Protein AF-A0A6C0U3J7-F1 (afdb_monomer)

Structure (mmCIF, N/CA/C/O backbone):
data_AF-A0A6C0U3J7-F1
#
_entry.id   AF-A0A6C0U3J7-F1
#
loop_
_atom_site.group_PDB
_atom_site.id
_atom_site.type_symbol
_atom_site.label_atom_id
_atom_site.label_alt_id
_atom_site.label_comp_id
_atom_site.label_asym_id
_atom_site.label_entity_id
_atom_site.label_seq_id
_atom_site.pdbx_PDB_ins_code
_atom_site.Cartn_x
_atom_site.Cartn_y
_atom_site.Cartn_z
_atom_site.occupancy
_atom_site.B_iso_or_eq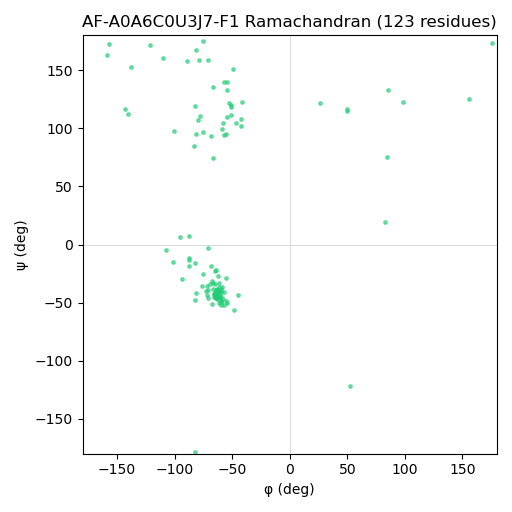uiv
_atom_site.auth_seq_id
_atom_site.auth_comp_id
_atom_site.auth_asym_id
_atom_site.auth_atom_id
_atom_site.pdbx_PDB_model_num
ATOM 1 N N . MET A 1 1 ? -4.360 4.496 -19.067 1.00 47.91 1 MET A N 1
ATOM 2 C CA . MET A 1 1 ? -4.897 3.282 -18.411 1.00 47.91 1 MET A CA 1
ATOM 3 C C . MET A 1 1 ? -4.357 3.219 -16.993 1.00 47.91 1 MET A C 1
ATOM 5 O O . MET A 1 1 ? -3.178 3.481 -16.806 1.00 47.91 1 MET A O 1
ATOM 9 N N . SER A 1 2 ? -5.210 2.980 -15.996 1.00 57.88 2 SER A N 1
ATOM 10 C CA . SER A 1 2 ? -4.833 3.061 -14.578 1.00 57.88 2 SER A CA 1
ATOM 11 C C . SER A 1 2 ? -3.992 1.851 -14.156 1.00 57.88 2 SER A C 1
ATOM 13 O O . SER A 1 2 ? -4.531 0.793 -13.843 1.00 57.88 2 SER A O 1
ATOM 15 N N . SER A 1 3 ? -2.665 2.000 -14.144 1.00 75.12 3 SER A N 1
ATOM 16 C CA . SER A 1 3 ? -1.716 0.946 -13.743 1.00 75.12 3 SER A CA 1
ATOM 17 C C . SER A 1 3 ? -1.721 0.651 -12.232 1.00 75.12 3 SER A C 1
ATOM 19 O O . SER A 1 3 ? -1.025 -0.247 -11.772 1.00 75.12 3 SER A O 1
ATOM 21 N N . TYR A 1 4 ? -2.513 1.403 -11.464 1.00 83.94 4 TYR A N 1
ATOM 22 C CA . TYR A 1 4 ? -2.644 1.321 -10.008 1.00 83.94 4 TYR A CA 1
ATOM 23 C C . TYR A 1 4 ? -3.603 0.224 -9.552 1.00 83.94 4 TYR A C 1
ATOM 25 O O . TYR A 1 4 ? -3.300 -0.555 -8.651 1.00 83.94 4 TYR A O 1
ATOM 33 N N . LEU A 1 5 ? -4.780 0.176 -10.181 1.00 86.75 5 LEU A N 1
ATOM 34 C CA . LEU A 1 5 ? -5.885 -0.683 -9.763 1.00 86.75 5 LEU A CA 1
ATOM 35 C C . LEU A 1 5 ? -5.521 -2.179 -9.769 1.00 86.75 5 LEU A C 1
ATOM 37 O O . LEU A 1 5 ? -5.887 -2.866 -8.817 1.00 86.75 5 LEU A O 1
ATOM 41 N N . PRO A 1 6 ? -4.781 -2.702 -10.772 1.00 89.75 6 PRO A N 1
ATOM 42 C CA . PRO A 1 6 ? -4.352 -4.098 -10.759 1.00 89.75 6 PRO A CA 1
ATOM 43 C C . PRO A 1 6 ? -3.455 -4.424 -9.563 1.00 89.75 6 PRO A C 1
ATOM 45 O O . PRO A 1 6 ? -3.581 -5.496 -8.986 1.00 89.75 6 PRO A O 1
ATOM 48 N N . ILE A 1 7 ? -2.593 -3.487 -9.161 1.00 89.81 7 ILE A N 1
ATOM 49 C CA . ILE A 1 7 ? -1.654 -3.682 -8.053 1.00 89.81 7 ILE A CA 1
ATOM 50 C C . ILE A 1 7 ? -2.398 -3.706 -6.722 1.00 89.81 7 ILE A C 1
ATOM 52 O O . ILE A 1 7 ? -2.175 -4.602 -5.916 1.00 89.81 7 ILE A O 1
ATOM 56 N N . VAL A 1 8 ? -3.322 -2.764 -6.511 1.00 90.69 8 VAL A N 1
ATOM 57 C CA . VAL A 1 8 ? -4.140 -2.728 -5.289 1.00 90.69 8 VAL A CA 1
ATOM 58 C C . VAL A 1 8 ? -5.035 -3.965 -5.199 1.00 90.69 8 VAL A C 1
ATOM 60 O O . VAL A 1 8 ? -5.127 -4.576 -4.141 1.00 90.69 8 VAL A O 1
ATOM 63 N N . ARG A 1 9 ? -5.650 -4.395 -6.308 1.00 91.00 9 ARG A N 1
ATOM 64 C CA . ARG A 1 9 ? -6.441 -5.637 -6.329 1.00 91.00 9 ARG A CA 1
ATOM 65 C C . ARG A 1 9 ? -5.598 -6.856 -5.994 1.00 91.00 9 ARG A C 1
ATOM 67 O O . ARG A 1 9 ? -6.034 -7.682 -5.201 1.00 91.00 9 ARG A O 1
ATOM 74 N N . GLN A 1 10 ? -4.406 -6.958 -6.572 1.00 90.69 10 GLN A N 1
ATOM 75 C CA . GLN A 1 10 ? -3.493 -8.054 -6.276 1.00 90.69 10 GLN A CA 1
ATOM 76 C C . GLN A 1 10 ? -3.071 -8.043 -4.802 1.00 90.69 10 GLN A C 1
ATOM 78 O O . GLN A 1 10 ? -3.076 -9.092 -4.170 1.00 90.69 10 GLN A O 1
ATOM 83 N N . PHE A 1 11 ? -2.783 -6.868 -4.237 1.00 91.75 11 PHE A N 1
ATOM 84 C CA . PHE A 1 11 ? -2.488 -6.708 -2.813 1.00 91.75 11 PHE A CA 1
ATOM 85 C C . PHE A 1 11 ? -3.625 -7.216 -1.925 1.00 91.75 11 PHE A C 1
ATOM 87 O O . PHE A 1 11 ? -3.400 -8.061 -1.061 1.00 91.75 11 PHE A O 1
ATOM 94 N N . LEU A 1 12 ? -4.852 -6.759 -2.181 1.00 91.56 12 LEU A N 1
ATOM 95 C CA . LEU A 1 12 ? -6.021 -7.177 -1.410 1.00 91.56 12 LEU A CA 1
ATOM 96 C C . LEU A 1 12 ? -6.304 -8.674 -1.575 1.00 91.56 12 LEU A C 1
ATOM 98 O O . LEU A 1 12 ? -6.603 -9.343 -0.595 1.00 91.56 12 LEU A O 1
ATOM 102 N N . THR A 1 13 ? -6.138 -9.215 -2.782 1.00 91.25 13 THR A N 1
ATOM 103 C CA . THR A 1 13 ? -6.318 -10.652 -3.039 1.00 91.25 13 THR A CA 1
ATOM 104 C C . THR A 1 13 ? -5.254 -11.481 -2.322 1.00 91.25 13 THR A C 1
ATOM 106 O O . THR A 1 13 ? -5.557 -12.534 -1.788 1.00 91.25 13 THR A O 1
ATOM 109 N N . GLU A 1 14 ? -4.002 -11.033 -2.253 1.00 90.94 14 GLU A N 1
ATOM 110 C CA . GLU A 1 14 ? -2.961 -11.779 -1.535 1.00 90.94 14 GLU A CA 1
ATOM 111 C C . GLU A 1 14 ? -3.141 -11.731 -0.017 1.00 90.94 14 GLU A C 1
ATOM 113 O O . GLU A 1 14 ? -2.866 -12.722 0.659 1.00 90.94 14 GLU A O 1
ATOM 118 N N . ARG A 1 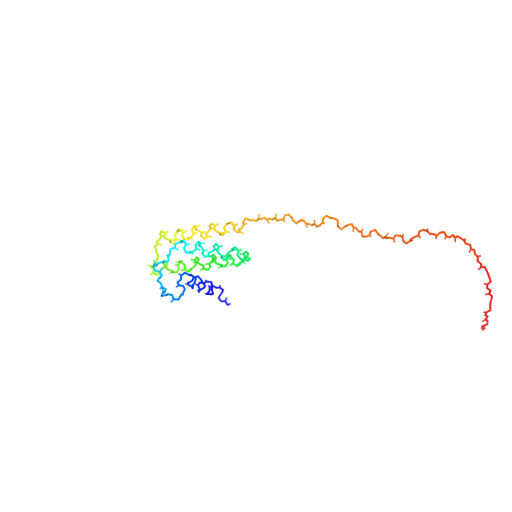15 ? -3.609 -10.604 0.526 1.00 89.00 15 ARG A N 1
ATOM 119 C CA . ARG A 1 15 ? -3.810 -10.442 1.970 1.00 89.00 15 ARG A CA 1
ATOM 120 C C . ARG A 1 15 ? -5.127 -11.053 2.457 1.00 89.00 15 ARG A C 1
ATOM 122 O O . ARG A 1 15 ? -5.149 -11.669 3.519 1.00 89.00 15 ARG A O 1
ATOM 129 N N . PHE A 1 16 ? -6.225 -10.883 1.731 1.0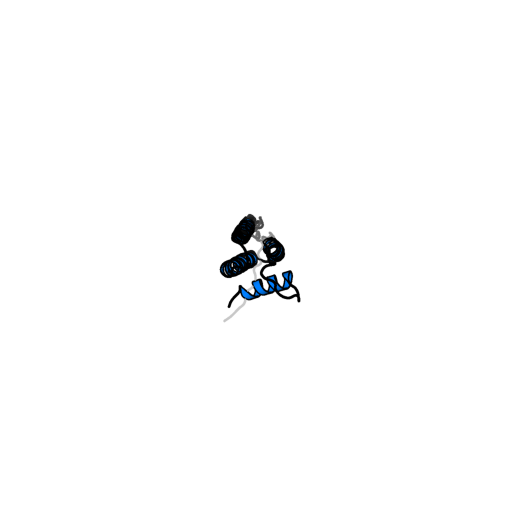0 88.00 16 PHE A N 1
ATOM 130 C CA . PHE A 1 16 ? -7.541 -11.375 2.155 1.00 88.00 16 PHE A CA 1
ATOM 131 C C . PHE A 1 16 ? -7.949 -12.670 1.449 1.00 88.00 16 PHE A C 1
ATOM 133 O O . PHE A 1 16 ? -8.818 -13.373 1.947 1.00 88.00 16 PHE A O 1
ATOM 140 N N . SER A 1 17 ? -7.286 -13.063 0.356 1.00 84.19 17 SER A N 1
ATOM 141 C CA . SER A 1 17 ? -7.704 -14.211 -0.464 1.00 84.19 17 SER A CA 1
ATOM 142 C C . SER A 1 17 ? -9.180 -14.079 -0.856 1.00 84.19 17 SER A C 1
ATOM 144 O O . SER A 1 17 ? -9.544 -13.075 -1.462 1.00 84.19 17 SER A O 1
ATOM 146 N N . ASP A 1 18 ? -10.009 -15.062 -0.502 1.00 81.19 18 ASP A N 1
ATOM 147 C CA . ASP A 1 18 ? -11.461 -15.055 -0.725 1.00 81.19 18 ASP A CA 1
ATOM 148 C C . ASP A 1 18 ? -12.248 -14.564 0.511 1.00 81.19 18 ASP A C 1
ATOM 150 O O . ASP A 1 18 ? -13.474 -14.630 0.559 1.00 81.19 18 ASP A O 1
ATOM 154 N N . ALA A 1 19 ? -11.549 -14.096 1.551 1.00 79.56 19 ALA A N 1
ATOM 155 C CA . ALA A 1 19 ? -12.173 -13.535 2.742 1.00 79.56 19 ALA A CA 1
ATOM 156 C C . ALA A 1 19 ? -12.649 -12.095 2.501 1.00 79.56 19 ALA A C 1
ATOM 158 O O . ALA A 1 19 ? -12.152 -11.379 1.625 1.00 79.56 19 ALA A O 1
ATOM 159 N N . ALA A 1 20 ? -13.601 -11.652 3.325 1.00 84.94 20 ALA A N 1
ATOM 160 C CA . ALA A 1 20 ? -14.052 -10.268 3.322 1.00 84.94 20 ALA A CA 1
ATOM 161 C C . ALA A 1 20 ? -12.874 -9.308 3.574 1.00 84.94 20 ALA A C 1
ATOM 163 O O . ALA A 1 20 ? -11.985 -9.576 4.384 1.00 84.94 20 ALA A O 1
ATOM 164 N N . VAL A 1 21 ? -12.868 -8.183 2.856 1.00 86.00 21 VAL A N 1
ATOM 165 C CA . VAL A 1 21 ? -11.823 -7.164 2.989 1.00 86.00 21 VAL A CA 1
ATOM 166 C C . VAL A 1 21 ? -12.114 -6.307 4.216 1.00 86.00 21 VAL A C 1
ATOM 168 O O . VAL A 1 21 ? -13.011 -5.467 4.195 1.00 86.00 21 VAL A O 1
ATOM 171 N N . GLU A 1 22 ? -11.321 -6.501 5.263 1.00 86.81 22 GLU A N 1
ATOM 172 C CA . GLU A 1 22 ? -11.345 -5.704 6.491 1.00 86.81 22 GLU A CA 1
ATOM 173 C C . GLU A 1 22 ? -10.200 -4.689 6.452 1.00 86.81 22 GLU A C 1
ATOM 175 O O . GLU A 1 22 ? -9.046 -5.024 6.714 1.00 86.81 22 GLU A O 1
ATOM 180 N N . LEU A 1 23 ? -10.503 -3.448 6.065 1.00 83.56 23 LEU A N 1
ATOM 181 C CA . LEU A 1 23 ? -9.481 -2.416 5.847 1.00 83.56 23 LEU A CA 1
ATOM 182 C C . LEU A 1 23 ? -8.779 -1.988 7.141 1.00 83.56 23 LEU A C 1
ATOM 184 O O . LEU A 1 23 ? -7.586 -1.711 7.091 1.00 83.56 23 LEU A O 1
ATOM 188 N N . GLU A 1 24 ? -9.477 -2.025 8.275 1.00 80.69 24 GLU A N 1
ATOM 189 C CA . GLU A 1 24 ? -8.919 -1.767 9.613 1.00 80.69 24 GLU A CA 1
ATOM 190 C C . GLU A 1 24 ? -7.878 -2.819 10.035 1.00 80.69 24 GLU A C 1
ATOM 192 O O . GLU A 1 24 ? -7.019 -2.564 10.870 1.00 80.69 24 GLU A O 1
ATOM 197 N N . ALA A 1 25 ? -7.924 -4.018 9.444 1.00 82.94 25 ALA A N 1
ATOM 198 C CA . ALA A 1 25 ? -6.977 -5.094 9.726 1.00 82.94 25 ALA A CA 1
ATOM 199 C C . ALA A 1 25 ? -5.714 -5.029 8.844 1.00 82.94 25 ALA A C 1
ATOM 201 O O . ALA A 1 25 ? -4.933 -5.987 8.825 1.00 82.94 25 ALA A O 1
ATOM 202 N N . LEU A 1 26 ? -5.542 -3.961 8.054 1.00 86.38 26 LEU A N 1
ATOM 203 C CA . LEU A 1 26 ? -4.345 -3.736 7.249 1.00 86.38 26 LEU A CA 1
ATOM 204 C C . LEU A 1 26 ? -3.247 -3.113 8.099 1.00 86.38 26 LEU A C 1
ATOM 206 O O . LEU A 1 26 ? -3.372 -1.984 8.555 1.00 86.38 26 LEU A O 1
ATOM 210 N N . CYS A 1 27 ? -2.121 -3.812 8.217 1.00 83.88 27 CYS A N 1
ATOM 211 C CA . CYS A 1 27 ? -0.971 -3.315 8.963 1.00 83.88 27 CYS A CA 1
ATOM 212 C C . CYS A 1 27 ? 0.204 -2.944 8.036 1.00 83.88 27 CYS A C 1
ATOM 214 O O . CYS A 1 27 ? 0.303 -3.432 6.900 1.00 83.88 27 CYS A O 1
ATOM 216 N N . PRO A 1 28 ? 1.165 -2.125 8.504 1.00 86.06 28 PRO A N 1
ATOM 217 C CA . PRO A 1 28 ? 2.355 -1.775 7.723 1.00 86.06 28 PRO A CA 1
ATOM 218 C C . PRO A 1 28 ? 3.175 -2.985 7.233 1.00 86.06 28 PRO A C 1
ATOM 220 O O . PRO A 1 28 ? 3.831 -2.927 6.186 1.00 86.06 28 PRO A O 1
ATOM 223 N N . GLN A 1 29 ? 3.138 -4.103 7.962 1.00 86.81 29 GLN A N 1
ATOM 224 C CA . GLN A 1 29 ? 3.835 -5.340 7.615 1.00 86.81 29 GLN A CA 1
ATOM 225 C C . GLN A 1 29 ? 3.264 -5.986 6.344 1.00 86.81 29 GLN A C 1
ATOM 227 O O . GLN A 1 29 ? 4.032 -6.550 5.559 1.00 86.81 29 GLN A O 1
ATOM 232 N N . ASP A 1 30 ? 1.959 -5.855 6.092 1.00 90.25 30 ASP A N 1
ATOM 233 C CA . ASP A 1 30 ? 1.321 -6.371 4.876 1.00 90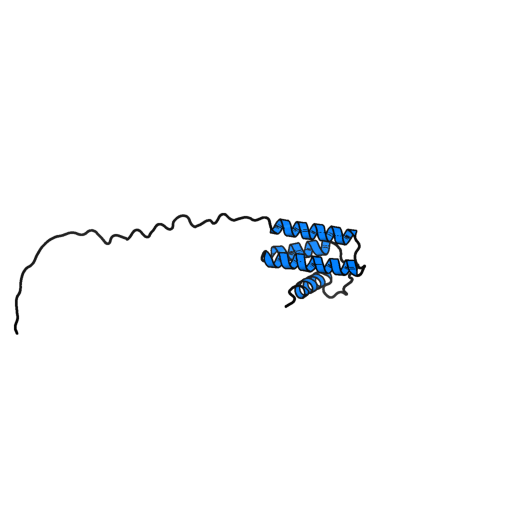.25 30 ASP A CA 1
ATOM 234 C C . ASP A 1 30 ? 1.875 -5.664 3.634 1.00 90.25 30 ASP A C 1
ATOM 236 O O . ASP A 1 30 ? 2.256 -6.308 2.650 1.00 90.25 30 ASP A O 1
ATOM 240 N N . ALA A 1 31 ? 2.013 -4.335 3.709 1.00 87.19 31 ALA A N 1
ATOM 241 C CA . ALA A 1 31 ? 2.625 -3.532 2.654 1.00 87.19 31 ALA A CA 1
ATOM 242 C C . ALA A 1 31 ? 4.084 -3.948 2.410 1.00 87.19 31 ALA A C 1
ATOM 244 O O . ALA A 1 31 ? 4.500 -4.151 1.267 1.00 87.19 31 ALA A O 1
ATOM 245 N N . HIS A 1 32 ? 4.859 -4.121 3.485 1.00 89.25 32 HIS A N 1
ATOM 246 C CA . HIS A 1 32 ? 6.258 -4.539 3.407 1.00 89.25 32 HIS A CA 1
ATOM 247 C C . HIS A 1 32 ? 6.421 -5.904 2.720 1.00 89.25 32 HIS A C 1
ATOM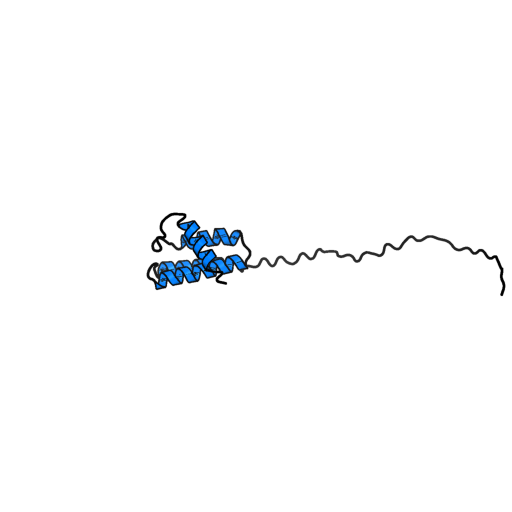 249 O O . HIS A 1 32 ? 7.223 -6.041 1.789 1.00 89.25 32 HIS A O 1
ATOM 255 N N . HIS A 1 33 ? 5.651 -6.910 3.143 1.00 89.38 33 HIS A N 1
ATOM 256 C CA . HIS A 1 33 ? 5.715 -8.255 2.572 1.00 89.38 33 HIS A CA 1
ATOM 257 C C . HIS A 1 33 ? 5.296 -8.284 1.106 1.00 89.38 33 HIS A C 1
ATOM 259 O O . HIS A 1 33 ? 5.964 -8.935 0.295 1.00 89.38 33 HIS A O 1
ATOM 265 N N . PHE A 1 34 ? 4.238 -7.555 0.751 1.00 89.88 34 PHE A N 1
ATOM 266 C CA . PHE A 1 34 ? 3.783 -7.469 -0.629 1.00 89.88 34 PHE A CA 1
ATOM 267 C C . PHE A 1 34 ? 4.852 -6.854 -1.537 1.00 89.88 34 PHE A C 1
ATOM 269 O O . PHE A 1 34 ? 5.226 -7.452 -2.549 1.00 89.88 34 PHE A O 1
ATOM 276 N N . VAL A 1 35 ? 5.418 -5.702 -1.154 1.00 86.81 35 VAL A N 1
ATOM 277 C CA . VAL A 1 35 ? 6.474 -5.061 -1.952 1.00 86.81 35 VAL A CA 1
ATOM 278 C C . VAL A 1 35 ? 7.691 -5.972 -2.063 1.00 86.81 35 VAL A C 1
ATOM 280 O O . VAL A 1 35 ? 8.189 -6.160 -3.166 1.00 86.81 35 VAL A O 1
ATOM 283 N N . LEU A 1 36 ? 8.155 -6.599 -0.977 1.00 85.19 36 LEU A N 1
ATOM 284 C CA . LEU A 1 36 ? 9.301 -7.512 -1.051 1.00 85.19 36 LEU A CA 1
ATOM 285 C C . LEU A 1 36 ? 9.062 -8.699 -1.991 1.00 85.19 36 LEU A C 1
ATOM 287 O O . LEU A 1 36 ? 9.985 -9.111 -2.697 1.00 85.19 36 LEU A O 1
ATOM 291 N N . ARG A 1 37 ? 7.851 -9.259 -2.008 1.00 85.00 37 ARG A N 1
ATOM 292 C CA . ARG A 1 37 ? 7.510 -10.407 -2.855 1.00 85.00 37 ARG A CA 1
ATOM 293 C C . ARG A 1 37 ? 7.441 -10.036 -4.338 1.00 85.00 37 ARG A C 1
ATOM 295 O O . ARG A 1 37 ? 7.917 -10.815 -5.167 1.00 85.00 37 ARG A O 1
ATOM 302 N N . HIS A 1 38 ? 6.909 -8.859 -4.670 1.00 80.00 38 HIS A N 1
ATOM 303 C CA . HIS A 1 38 ? 6.700 -8.434 -6.064 1.00 80.00 38 HIS A CA 1
ATOM 304 C C . HIS A 1 38 ? 7.845 -7.618 -6.652 1.00 80.00 38 HIS A C 1
ATOM 306 O O . HIS A 1 38 ? 8.117 -7.738 -7.845 1.00 80.00 38 HIS A O 1
ATOM 312 N N . ALA A 1 39 ? 8.582 -6.869 -5.831 1.00 70.69 39 ALA A N 1
ATOM 313 C CA . ALA A 1 39 ? 9.773 -6.144 -6.270 1.00 70.69 39 ALA A CA 1
ATOM 314 C C . ALA A 1 39 ? 10.923 -7.097 -6.623 1.00 70.69 39 ALA A C 1
ATOM 316 O O . ALA A 1 39 ? 11.647 -6.865 -7.582 1.00 70.69 39 ALA A O 1
ATOM 317 N N . ARG A 1 40 ? 11.053 -8.235 -5.923 1.00 67.19 40 ARG A N 1
ATOM 318 C CA . ARG A 1 40 ? 12.082 -9.247 -6.236 1.00 67.19 40 ARG A CA 1
ATOM 319 C C . ARG A 1 40 ? 11.863 -9.975 -7.566 1.00 67.19 40 ARG A C 1
ATOM 321 O O . ARG A 1 40 ? 12.787 -10.617 -8.052 1.00 67.19 40 ARG A O 1
ATOM 328 N N . ARG A 1 41 ? 10.647 -9.935 -8.118 1.00 63.94 41 ARG A N 1
ATOM 329 C CA . ARG A 1 41 ? 10.250 -10.690 -9.320 1.00 63.94 41 ARG A CA 1
ATOM 330 C C . ARG A 1 41 ? 10.075 -9.812 -10.565 1.00 63.94 41 ARG A C 1
ATOM 332 O O . ARG A 1 41 ? 9.802 -10.350 -11.633 1.00 63.94 41 ARG A O 1
ATOM 339 N N . GLY A 1 42 ? 10.190 -8.489 -10.439 1.00 61.72 42 GLY A N 1
ATOM 340 C CA . GLY A 1 42 ? 9.900 -7.527 -11.505 1.00 61.72 42 GLY A CA 1
ATOM 341 C C . GLY A 1 42 ? 11.089 -6.642 -11.879 1.00 61.72 42 GLY A C 1
ATOM 342 O O . GLY A 1 42 ? 12.121 -6.642 -11.218 1.00 61.72 42 GLY A O 1
ATOM 343 N N . SER A 1 43 ? 10.933 -5.866 -12.954 1.00 71.62 43 SER A N 1
ATOM 344 C CA . SER A 1 43 ? 11.868 -4.790 -13.287 1.00 71.62 43 SER A CA 1
ATOM 345 C C . SER A 1 43 ? 11.731 -3.620 -12.309 1.00 71.62 43 SER A C 1
ATOM 347 O O . SER A 1 43 ? 10.663 -3.409 -11.724 1.00 71.62 43 SER A O 1
ATOM 349 N N . ARG A 1 44 ? 12.781 -2.796 -12.228 1.00 74.94 44 ARG A N 1
ATOM 350 C CA . ARG A 1 44 ? 12.841 -1.568 -11.415 1.00 74.94 44 ARG A CA 1
ATOM 351 C C . ARG A 1 44 ? 11.587 -0.696 -11.539 1.00 74.94 44 ARG A C 1
ATOM 353 O O . ARG A 1 44 ? 11.017 -0.238 -10.554 1.00 74.94 44 ARG A O 1
ATOM 360 N N . SER A 1 45 ? 11.099 -0.525 -12.767 1.00 78.56 45 SER A N 1
ATOM 361 C CA . SER A 1 45 ? 9.900 0.266 -13.064 1.00 78.56 45 SER A CA 1
ATOM 362 C C . SER A 1 45 ? 8.619 -0.331 -12.472 1.00 78.56 45 SER A C 1
ATOM 364 O O . SER A 1 45 ? 7.717 0.402 -12.071 1.00 78.56 45 SER A O 1
ATOM 366 N N . ARG A 1 46 ? 8.513 -1.663 -12.402 1.00 78.06 46 ARG A N 1
ATOM 367 C CA . ARG A 1 46 ? 7.322 -2.347 -11.881 1.00 78.06 46 ARG A CA 1
ATOM 368 C C . ARG A 1 46 ? 7.260 -2.290 -10.358 1.00 78.06 46 ARG A C 1
ATOM 370 O O . ARG A 1 46 ? 6.178 -2.138 -9.792 1.00 78.06 46 ARG A O 1
ATOM 377 N N . ALA A 1 47 ? 8.407 -2.354 -9.700 1.00 82.00 47 ALA A N 1
ATOM 378 C CA . ALA A 1 47 ? 8.501 -2.202 -8.259 1.00 82.00 47 ALA A CA 1
ATOM 379 C C . ALA A 1 47 ? 8.279 -0.747 -7.814 1.00 82.00 47 ALA A C 1
ATOM 381 O O . ALA A 1 47 ? 7.496 -0.514 -6.895 1.00 82.00 47 ALA A O 1
ATOM 382 N N . GLN A 1 48 ? 8.818 0.237 -8.546 1.00 83.69 48 GLN A N 1
ATOM 383 C CA . GLN A 1 48 ? 8.475 1.653 -8.354 1.00 83.69 48 GLN A CA 1
ATOM 384 C C . GLN A 1 48 ? 6.969 1.886 -8.454 1.00 83.69 48 GLN A C 1
ATOM 386 O O . GLN A 1 48 ? 6.368 2.456 -7.546 1.00 83.69 48 GLN A O 1
ATOM 391 N N . LEU A 1 49 ? 6.341 1.375 -9.517 1.00 87.06 49 LEU A N 1
ATOM 392 C CA . LEU A 1 49 ? 4.897 1.476 -9.685 1.00 87.06 49 LEU A CA 1
ATOM 393 C C . LEU A 1 49 ? 4.142 0.814 -8.522 1.00 87.06 49 LEU A C 1
ATOM 395 O O . LEU A 1 49 ? 3.128 1.346 -8.086 1.00 87.06 49 LEU A O 1
ATOM 399 N N . THR A 1 50 ? 4.651 -0.300 -7.992 1.00 88.88 50 THR A N 1
ATOM 400 C CA . THR A 1 50 ? 4.067 -1.000 -6.838 1.00 88.88 50 THR A CA 1
ATOM 401 C C . THR A 1 50 ? 4.146 -0.174 -5.557 1.00 88.88 50 THR A C 1
ATOM 403 O O . THR A 1 50 ? 3.155 -0.041 -4.840 1.00 88.88 50 THR A O 1
ATOM 406 N N . VAL A 1 51 ? 5.300 0.433 -5.291 1.00 89.81 51 VAL A N 1
ATOM 407 C CA . VAL A 1 51 ? 5.509 1.311 -4.134 1.00 89.81 51 VAL A CA 1
ATOM 408 C C . VAL A 1 51 ? 4.610 2.538 -4.221 1.00 89.81 51 VAL A C 1
ATOM 410 O O . VAL A 1 51 ? 3.926 2.872 -3.254 1.00 89.81 51 VAL A O 1
ATOM 413 N N . THR A 1 52 ? 4.564 3.191 -5.384 1.00 90.50 52 THR A N 1
ATOM 414 C CA . THR A 1 52 ? 3.670 4.327 -5.611 1.00 90.50 52 THR A CA 1
ATOM 415 C C . THR A 1 52 ? 2.222 3.880 -5.414 1.00 90.50 52 THR A C 1
ATOM 417 O O . THR A 1 52 ? 1.501 4.510 -4.633 1.00 90.50 52 THR A O 1
ATOM 420 N N . ALA A 1 53 ? 1.826 2.754 -6.023 1.00 91.69 53 ALA A N 1
ATOM 421 C CA . ALA A 1 53 ? 0.494 2.163 -5.915 1.00 91.69 53 ALA A CA 1
ATOM 422 C C . ALA A 1 53 ? 0.005 2.048 -4.470 1.00 91.69 53 ALA A C 1
ATOM 424 O O . ALA A 1 53 ? -1.023 2.617 -4.096 1.00 91.69 53 ALA A O 1
ATOM 425 N N . LEU A 1 54 ? 0.796 1.367 -3.646 1.00 92.25 54 LEU A N 1
ATOM 426 C CA . LEU A 1 54 ? 0.473 1.174 -2.242 1.00 92.25 54 LEU A CA 1
ATOM 427 C C . LEU A 1 54 ? 0.476 2.483 -1.467 1.00 92.25 54 LEU A C 1
ATOM 429 O O . LEU A 1 54 ? -0.454 2.722 -0.704 1.00 92.25 54 LEU A O 1
ATOM 433 N N . ARG A 1 55 ? 1.451 3.368 -1.703 1.00 92.50 55 ARG A N 1
ATOM 434 C CA . ARG A 1 55 ? 1.531 4.637 -0.974 1.00 92.50 55 ARG A CA 1
ATOM 435 C C . ARG A 1 55 ? 0.242 5.445 -1.086 1.00 92.50 55 ARG A C 1
ATOM 437 O O . ARG A 1 55 ? -0.281 5.912 -0.077 1.00 92.50 55 ARG A O 1
ATOM 444 N N . SER A 1 56 ? -0.293 5.607 -2.297 1.00 92.31 56 SER A N 1
ATOM 445 C CA . SER A 1 56 ? -1.528 6.391 -2.448 1.00 92.31 56 SER A CA 1
ATOM 446 C C . SER A 1 56 ? -2.769 5.635 -1.978 1.00 92.31 56 SER A C 1
ATOM 448 O O . SER A 1 56 ? -3.733 6.289 -1.589 1.00 92.31 56 SER A O 1
ATOM 450 N N . PHE A 1 57 ? -2.753 4.298 -1.983 1.00 92.50 57 PHE A N 1
ATOM 451 C CA . PHE A 1 57 ? -3.833 3.497 -1.408 1.00 92.50 57 PHE A CA 1
ATOM 452 C C . PHE A 1 57 ? -3.894 3.645 0.117 1.00 92.50 57 PHE A C 1
ATOM 454 O O . P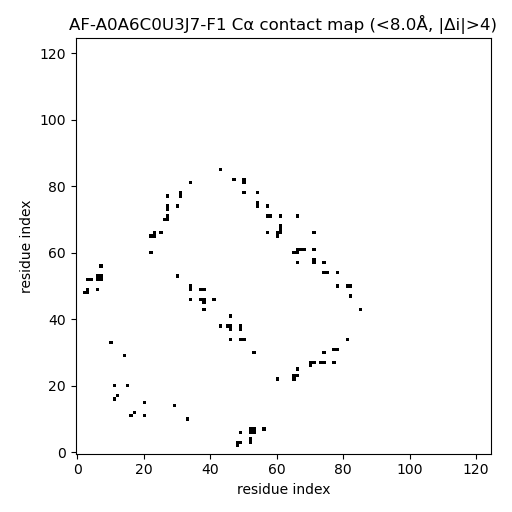HE A 1 57 ? -4.935 4.030 0.636 1.00 92.50 57 PHE A O 1
ATOM 461 N N . PHE A 1 58 ? -2.780 3.468 0.829 1.00 91.38 58 PHE A N 1
ATOM 462 C CA . PHE A 1 58 ? -2.738 3.677 2.281 1.00 91.38 58 PHE A CA 1
ATOM 463 C C . PHE A 1 58 ? -3.051 5.125 2.659 1.00 91.38 58 PHE A C 1
ATOM 465 O O . PHE A 1 58 ? -3.890 5.370 3.516 1.00 91.38 58 PHE A O 1
ATOM 472 N N . ARG A 1 59 ? -2.542 6.108 1.906 1.00 91.81 59 ARG A N 1
ATOM 473 C CA . ARG A 1 59 ? -2.925 7.512 2.122 1.00 91.81 59 ARG A CA 1
ATOM 474 C C . ARG A 1 59 ? -4.418 7.777 1.883 1.00 91.81 59 ARG A C 1
ATOM 476 O O . ARG A 1 59 ? -4.977 8.729 2.425 1.00 91.81 59 ARG A O 1
ATOM 483 N N . PHE A 1 60 ? -5.074 6.990 1.032 1.00 92.00 60 PHE A N 1
ATOM 484 C CA . PHE A 1 60 ? -6.527 7.025 0.889 1.00 92.00 60 PHE A CA 1
ATOM 485 C C . PHE A 1 60 ? -7.230 6.420 2.113 1.00 92.00 60 PHE A C 1
ATOM 487 O O . PHE A 1 60 ? -8.163 7.048 2.605 1.00 92.00 60 PHE A O 1
ATOM 494 N N . LEU A 1 61 ? -6.747 5.289 2.639 1.00 91.12 61 LEU A N 1
ATOM 495 C CA . LEU A 1 61 ? -7.261 4.678 3.873 1.00 91.12 61 LEU A CA 1
ATOM 496 C C . LEU A 1 61 ? -7.130 5.618 5.075 1.00 91.12 61 LEU A C 1
ATOM 498 O O . LEU A 1 61 ? -8.102 5.832 5.793 1.00 91.12 61 LEU A O 1
ATOM 502 N N . TYR A 1 62 ? -5.981 6.278 5.214 1.00 91.06 62 TYR A N 1
ATOM 503 C CA . TYR A 1 62 ? -5.745 7.280 6.251 1.00 91.06 62 TYR A CA 1
ATOM 504 C C . TYR A 1 62 ? -6.756 8.430 6.169 1.00 91.06 62 TYR A C 1
ATOM 506 O O . TYR A 1 62 ? -7.399 8.782 7.151 1.00 91.06 62 TYR A O 1
ATOM 514 N N . ARG A 1 63 ? -6.995 8.971 4.965 1.00 93.06 63 ARG A N 1
ATOM 515 C CA . ARG A 1 63 ? -8.008 10.026 4.768 1.00 93.06 63 ARG A CA 1
ATOM 516 C C . ARG A 1 63 ? -9.436 9.572 5.068 1.00 93.06 63 ARG A C 1
ATOM 518 O O . ARG A 1 63 ? -10.288 10.426 5.292 1.00 93.06 63 ARG A O 1
ATOM 525 N N . ARG A 1 64 ? -9.706 8.268 5.020 1.00 91.50 64 ARG A N 1
ATOM 526 C CA . ARG A 1 64 ? -11.003 7.678 5.367 1.00 91.50 64 ARG A CA 1
ATOM 527 C C . ARG A 1 64 ? -11.120 7.367 6.868 1.00 91.50 64 ARG A C 1
ATOM 529 O O . ARG A 1 64 ? -12.230 7.135 7.327 1.00 91.50 64 ARG A O 1
ATOM 536 N N . GLY A 1 65 ? -10.016 7.430 7.619 1.00 90.50 65 GLY A N 1
ATOM 537 C CA . GLY A 1 65 ? -9.963 7.103 9.046 1.00 90.50 65 GLY A CA 1
ATOM 538 C C . GLY A 1 65 ? -9.827 5.607 9.337 1.00 90.50 65 GLY A C 1
ATOM 539 O O . GLY A 1 65 ? -10.151 5.181 10.435 1.00 90.50 65 GLY A O 1
ATOM 540 N N . GLU A 1 66 ? -9.379 4.817 8.358 1.00 91.12 66 GLU A N 1
ATOM 541 C CA . GLU A 1 66 ? -9.260 3.350 8.466 1.00 91.12 66 GLU A CA 1
ATOM 542 C C . GLU A 1 66 ? -7.914 2.903 9.057 1.00 91.12 66 GLU A C 1
ATOM 544 O O . GLU A 1 66 ? -7.771 1.758 9.463 1.00 91.12 66 GLU A O 1
ATOM 549 N N . ILE A 1 67 ? -6.916 3.791 9.047 1.00 89.38 67 ILE A N 1
ATOM 550 C CA . ILE A 1 67 ? -5.578 3.575 9.61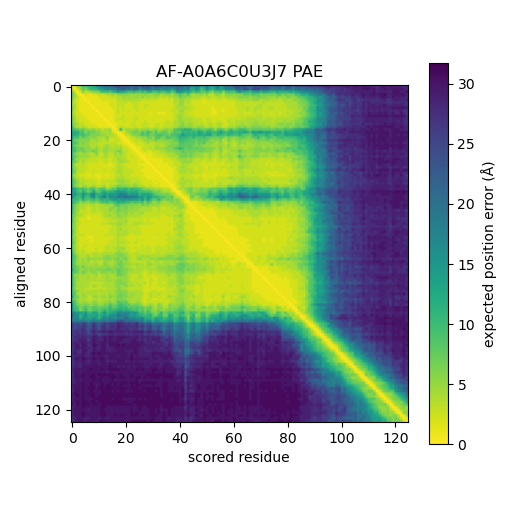3 1.00 89.38 67 ILE A CA 1
ATOM 551 C C . ILE A 1 67 ? -5.141 4.837 10.357 1.00 89.38 67 ILE A C 1
ATOM 553 O O . ILE A 1 67 ? -5.565 5.945 10.002 1.00 89.38 67 ILE A O 1
ATOM 557 N N . THR A 1 68 ? -4.281 4.687 11.360 1.00 91.69 68 THR A N 1
ATOM 558 C CA . THR A 1 68 ? -3.816 5.798 12.200 1.00 91.69 68 THR A CA 1
ATOM 559 C C . THR A 1 68 ? -2.678 6.600 11.559 1.00 91.69 68 THR A C 1
ATOM 561 O O . THR A 1 68 ? -2.058 6.185 10.572 1.00 91.69 68 THR A O 1
ATOM 564 N N . ASP A 1 69 ? -2.382 7.773 12.130 1.00 90.00 69 ASP A N 1
ATOM 565 C CA . ASP A 1 69 ? -1.227 8.595 11.748 1.00 90.00 69 ASP A CA 1
ATOM 566 C C . ASP A 1 69 ? 0.096 7.826 11.892 1.00 90.00 69 ASP A C 1
ATOM 568 O O . ASP A 1 69 ? 0.967 7.902 11.021 1.00 90.00 69 ASP A O 1
ATOM 572 N N . GLU A 1 70 ? 0.242 7.047 12.968 1.00 89.62 70 GLU A N 1
ATOM 573 C CA . GLU A 1 70 ? 1.438 6.249 13.243 1.00 89.62 70 GLU A CA 1
ATOM 574 C C . GLU A 1 70 ? 1.615 5.137 12.206 1.00 89.62 70 GLU A C 1
ATOM 576 O O . GLU A 1 70 ? 2.723 4.911 11.713 1.00 89.62 70 GLU A O 1
ATOM 581 N N . GLU A 1 71 ? 0.528 4.462 11.831 1.00 88.75 71 GLU A N 1
ATOM 582 C CA . GLU A 1 71 ? 0.550 3.427 10.797 1.00 88.75 71 GLU A CA 1
ATOM 583 C C . GLU A 1 71 ? 0.936 4.016 9.441 1.00 88.75 71 GLU A C 1
ATOM 585 O O . GLU A 1 71 ? 1.821 3.485 8.761 1.00 88.75 71 GLU A O 1
ATOM 590 N N . GLN A 1 72 ? 0.335 5.150 9.070 1.00 90.56 72 GLN A N 1
ATOM 591 C CA . GLN A 1 72 ? 0.628 5.839 7.817 1.00 90.56 72 GLN A CA 1
ATOM 592 C C . GLN A 1 72 ? 2.085 6.330 7.749 1.00 90.56 72 GLN A C 1
ATOM 594 O O . GLN A 1 72 ? 2.720 6.203 6.697 1.00 90.56 72 GLN A O 1
ATOM 599 N N . ASP A 1 73 ? 2.643 6.848 8.847 1.00 91.94 73 ASP A N 1
ATOM 600 C CA . ASP A 1 73 ? 4.052 7.254 8.923 1.00 91.94 73 ASP A CA 1
ATOM 601 C C . ASP A 1 73 ? 5.004 6.054 8.774 1.00 91.94 73 ASP A C 1
ATOM 603 O O . ASP A 1 73 ? 5.964 6.103 7.996 1.00 91.94 73 ASP A O 1
ATOM 607 N N . VAL A 1 74 ? 4.718 4.935 9.450 1.00 90.44 74 VAL A N 1
ATOM 608 C CA . VAL A 1 74 ? 5.505 3.699 9.310 1.00 90.44 74 VAL A CA 1
ATOM 609 C C . VAL A 1 74 ? 5.443 3.172 7.874 1.00 90.44 74 VAL A C 1
ATOM 611 O O . VAL A 1 74 ? 6.480 2.807 7.313 1.00 90.44 74 VAL A O 1
ATOM 614 N N . ILE A 1 75 ? 4.265 3.178 7.242 1.00 90.19 75 ILE A N 1
ATOM 615 C CA . ILE A 1 75 ? 4.090 2.784 5.837 1.00 90.19 75 ILE A CA 1
ATOM 616 C C . ILE A 1 75 ? 4.927 3.678 4.920 1.00 90.19 75 ILE A C 1
ATOM 618 O O . ILE A 1 75 ? 5.678 3.170 4.085 1.00 90.19 75 ILE A O 1
ATOM 622 N N . ASP A 1 76 ? 4.856 4.999 5.086 1.00 91.31 76 ASP A N 1
ATOM 623 C CA . ASP A 1 76 ? 5.627 5.940 4.273 1.00 91.31 76 ASP A CA 1
ATOM 624 C C . ASP A 1 76 ? 7.142 5.721 4.430 1.00 91.31 76 ASP A C 1
ATOM 626 O O . ASP A 1 76 ? 7.870 5.729 3.429 1.00 91.31 76 ASP A O 1
ATOM 630 N N . LYS A 1 77 ? 7.620 5.449 5.652 1.00 90.75 77 LYS A N 1
ATOM 631 C CA . LYS A 1 77 ? 9.026 5.109 5.937 1.00 90.75 77 LYS A CA 1
ATOM 632 C C . LYS A 1 77 ? 9.452 3.798 5.279 1.00 90.75 77 LYS A C 1
ATOM 634 O O . LYS A 1 77 ? 10.512 3.752 4.647 1.00 90.75 77 LYS A O 1
ATOM 639 N N . ILE A 1 78 ? 8.636 2.747 5.380 1.00 88.50 78 ILE A N 1
ATOM 640 C CA . ILE A 1 78 ? 8.893 1.445 4.745 1.00 88.50 78 ILE A CA 1
ATOM 641 C C . ILE A 1 78 ? 8.988 1.613 3.229 1.00 88.50 78 ILE A C 1
ATOM 643 O O . ILE A 1 78 ? 9.972 1.203 2.609 1.00 88.50 78 ILE A O 1
ATOM 647 N N . LEU A 1 79 ? 7.988 2.252 2.625 1.00 88.12 79 LEU A N 1
ATOM 648 C CA . LEU A 1 79 ? 7.911 2.442 1.181 1.00 88.12 79 LEU A CA 1
ATOM 649 C C . LEU A 1 79 ? 9.068 3.308 0.661 1.00 88.12 79 LEU A C 1
ATOM 651 O O . LEU A 1 79 ? 9.650 2.995 -0.381 1.00 88.12 79 LEU A O 1
ATOM 655 N N . ALA A 1 80 ? 9.473 4.341 1.408 1.00 88.75 80 ALA A N 1
ATOM 656 C CA . ALA A 1 80 ? 10.652 5.142 1.087 1.00 88.75 80 ALA A CA 1
ATOM 657 C C . ALA A 1 80 ? 11.956 4.327 1.163 1.00 88.75 80 ALA A C 1
ATOM 659 O O . ALA A 1 80 ? 12.817 4.452 0.287 1.00 88.75 80 ALA A O 1
ATOM 660 N N . HIS A 1 81 ? 12.104 3.468 2.177 1.00 86.00 81 HIS A N 1
ATOM 661 C CA . HIS A 1 81 ? 13.283 2.617 2.330 1.00 86.00 81 HIS A CA 1
ATOM 662 C C . HIS A 1 81 ? 13.413 1.602 1.187 1.00 86.00 81 HIS A C 1
ATOM 664 O O . HIS A 1 81 ? 14.491 1.449 0.606 1.00 86.00 81 HIS A O 1
ATOM 670 N N . LEU A 1 82 ? 12.309 0.946 0.824 1.00 80.56 82 LEU A N 1
ATOM 671 C CA . LEU A 1 82 ? 12.282 -0.020 -0.276 1.00 80.56 82 LEU A CA 1
ATOM 672 C C . LEU A 1 82 ? 12.604 0.652 -1.614 1.00 80.56 82 LEU A C 1
ATOM 674 O O . LEU A 1 82 ? 13.400 0.122 -2.387 1.00 80.56 82 LEU A O 1
ATOM 678 N N . HIS A 1 83 ? 12.096 1.868 -1.833 1.00 75.75 83 HIS A N 1
ATOM 679 C CA . HIS A 1 83 ? 12.436 2.653 -3.015 1.00 75.75 83 HIS A CA 1
ATOM 680 C C . HIS A 1 83 ? 13.931 3.003 -3.088 1.00 75.75 83 HIS A C 1
ATOM 682 O O . HIS A 1 83 ? 14.531 2.937 -4.159 1.00 75.75 83 HIS A O 1
ATOM 688 N N . LYS A 1 84 ? 14.563 3.344 -1.956 1.00 75.88 84 LYS A N 1
ATOM 689 C CA . LYS A 1 84 ? 16.003 3.643 -1.902 1.00 75.88 84 LYS A CA 1
ATOM 690 C C . LYS A 1 84 ? 16.856 2.416 -2.227 1.00 75.88 84 LYS A C 1
ATOM 692 O O . LYS A 1 84 ? 17.830 2.540 -2.966 1.00 75.88 84 LYS A O 1
ATOM 697 N N . LYS A 1 85 ? 16.488 1.239 -1.710 1.00 67.88 85 LYS A N 1
ATOM 698 C CA . LYS A 1 85 ? 17.215 -0.019 -1.960 1.00 67.88 85 LYS A CA 1
ATOM 699 C C . LYS A 1 85 ? 17.228 -0.397 -3.441 1.00 67.88 85 LYS A C 1
ATOM 701 O O . LYS A 1 85 ? 18.209 -0.941 -3.927 1.00 67.88 85 LYS A O 1
ATOM 706 N N . GLU A 1 86 ? 16.162 -0.069 -4.150 1.00 64.50 86 GLU A N 1
ATOM 707 C CA . GLU A 1 86 ? 16.039 -0.305 -5.584 1.00 64.50 86 GLU A CA 1
ATOM 708 C C . GLU A 1 86 ? 16.716 0.773 -6.442 1.00 64.50 86 GLU A C 1
ATOM 710 O O . GLU A 1 86 ? 16.980 0.563 -7.626 1.00 64.50 86 GLU A O 1
ATOM 715 N N . GLN A 1 87 ? 17.029 1.931 -5.851 1.00 55.88 87 GLN A N 1
ATOM 716 C CA . GLN A 1 87 ? 17.809 2.968 -6.512 1.00 55.88 87 GLN A CA 1
ATOM 717 C C . GLN A 1 87 ? 19.325 2.829 -6.375 1.00 55.88 87 GLN A C 1
ATOM 719 O O . GLN A 1 87 ? 20.048 3.493 -7.119 1.00 55.88 87 GLN A O 1
ATOM 724 N N . ALA A 1 88 ? 19.796 1.964 -5.475 1.00 55.78 88 ALA A N 1
ATOM 725 C CA . ALA A 1 88 ? 21.201 1.609 -5.366 1.00 55.78 88 ALA A CA 1
ATOM 726 C C . ALA A 1 88 ? 21.618 0.797 -6.602 1.00 55.78 88 ALA A C 1
ATOM 728 O O . ALA A 1 88 ? 21.431 -0.412 -6.688 1.00 55.78 88 ALA A O 1
ATOM 729 N N . ASP A 1 89 ? 22.126 1.524 -7.582 1.00 52.19 89 ASP A N 1
ATOM 730 C CA . ASP A 1 89 ? 22.791 1.053 -8.783 1.00 52.19 89 ASP A CA 1
ATOM 731 C C . ASP A 1 89 ? 23.914 0.055 -8.431 1.00 52.19 89 ASP A C 1
ATOM 733 O O . ASP A 1 89 ? 24.876 0.450 -7.770 1.00 52.19 89 ASP A O 1
ATOM 737 N N . PRO A 1 90 ? 23.904 -1.214 -8.883 1.00 50.69 90 PRO A N 1
ATOM 738 C CA . PRO A 1 90 ? 25.108 -1.720 -9.479 1.00 50.69 90 PRO A CA 1
ATOM 739 C C . PRO A 1 90 ? 25.054 -1.171 -10.897 1.00 50.69 90 PRO A C 1
ATOM 741 O O . PRO A 1 90 ? 24.457 -1.785 -11.788 1.00 50.69 90 PRO A O 1
ATOM 744 N N . ALA A 1 91 ? 25.706 -0.030 -11.112 1.00 50.31 91 ALA A N 1
ATOM 745 C CA . ALA A 1 91 ? 26.312 0.187 -12.404 1.00 50.31 91 ALA A CA 1
ATOM 746 C C . ALA A 1 91 ? 27.227 -1.022 -12.522 1.00 50.31 91 ALA A C 1
ATOM 748 O O . ALA A 1 91 ? 28.308 -1.048 -11.939 1.00 50.31 91 ALA A O 1
ATOM 749 N N . LEU A 1 92 ? 26.737 -2.088 -13.154 1.00 54.88 92 LEU A N 1
ATOM 750 C CA . LEU A 1 92 ? 27.604 -3.080 -13.729 1.00 54.88 92 LEU A CA 1
ATOM 751 C C . LEU A 1 92 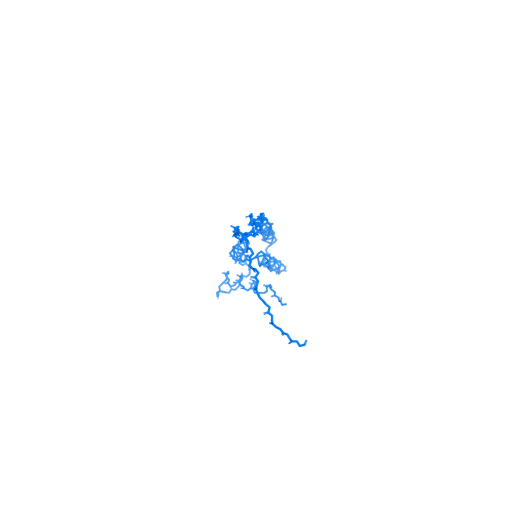? 28.476 -2.215 -14.629 1.00 54.88 92 LEU A C 1
ATOM 753 O O . LEU A 1 92 ? 27.930 -1.633 -15.577 1.00 54.88 92 LEU A O 1
ATOM 757 N N . PRO A 1 93 ? 29.774 -2.018 -14.315 1.00 48.75 93 PRO A N 1
ATOM 758 C CA . PRO A 1 93 ? 30.646 -1.455 -15.315 1.00 48.75 93 PRO A CA 1
ATOM 759 C C . PRO A 1 93 ? 30.423 -2.362 -16.509 1.00 48.75 93 PRO A C 1
ATOM 761 O O . PRO A 1 93 ? 30.506 -3.585 -16.373 1.00 48.75 93 PRO A O 1
ATOM 764 N N . LEU A 1 94 ? 29.989 -1.767 -17.617 1.00 52.97 94 LEU A N 1
ATOM 765 C CA . LEU A 1 94 ? 29.923 -2.433 -18.897 1.00 52.97 94 LEU A CA 1
ATOM 766 C C . LEU A 1 94 ? 31.219 -3.233 -19.020 1.00 52.97 94 LEU A C 1
ATOM 768 O O . LEU A 1 94 ? 32.270 -2.671 -19.333 1.00 52.97 94 LEU A O 1
ATOM 772 N N . LEU A 1 95 ? 31.147 -4.546 -18.788 1.00 49.84 95 LEU A N 1
ATOM 773 C CA . LEU A 1 95 ? 32.050 -5.488 -19.413 1.00 49.84 95 LEU A CA 1
ATOM 774 C C . LEU A 1 95 ? 31.661 -5.411 -20.884 1.00 49.84 95 LEU A C 1
ATOM 776 O O . LEU A 1 95 ? 30.976 -6.270 -21.431 1.00 49.84 95 LEU A O 1
ATOM 780 N N . THR A 1 96 ? 32.067 -4.306 -21.514 1.00 56.62 96 THR A N 1
ATOM 781 C CA . THR A 1 96 ? 32.503 -4.356 -22.892 1.00 56.62 96 THR A CA 1
ATOM 782 C C . THR A 1 96 ? 33.335 -5.630 -22.979 1.00 56.62 96 THR A C 1
ATOM 784 O O . THR A 1 96 ? 34.237 -5.815 -22.155 1.00 56.62 96 THR A O 1
ATOM 787 N N . PRO A 1 97 ? 32.993 -6.571 -23.868 1.00 56.03 97 PRO A N 1
ATOM 788 C CA . PRO A 1 97 ? 33.905 -7.661 -24.147 1.00 56.03 97 PRO A CA 1
ATOM 789 C C . PRO A 1 97 ? 35.256 -7.009 -24.466 1.00 56.03 97 PRO A C 1
ATOM 791 O O . PRO A 1 97 ? 35.310 -6.202 -25.403 1.00 56.03 97 PRO A O 1
ATOM 794 N N . PRO A 1 98 ? 36.335 -7.253 -23.700 1.00 57.22 98 PRO A N 1
ATOM 795 C CA . PRO A 1 98 ? 37.630 -6.855 -24.191 1.00 57.22 98 PRO A CA 1
ATOM 796 C C . PRO A 1 98 ? 37.888 -7.740 -25.406 1.00 57.22 98 PRO A C 1
ATOM 798 O O . PRO A 1 98 ? 37.650 -8.947 -25.381 1.00 57.22 98 PRO A O 1
ATOM 801 N N . SER A 1 99 ? 38.381 -7.117 -26.466 1.00 58.84 99 SER A N 1
ATOM 802 C CA . SER A 1 99 ? 38.722 -7.747 -27.737 1.00 58.84 99 SER A CA 1
ATOM 803 C C . SER A 1 99 ? 37.559 -7.922 -28.717 1.00 58.84 99 SER A C 1
ATOM 805 O O . SER A 1 99 ? 37.126 -9.022 -29.052 1.00 58.84 99 SER A O 1
ATOM 807 N N . ARG A 1 100 ? 37.169 -6.805 -29.338 1.00 53.69 100 ARG A N 1
ATOM 808 C CA . ARG A 1 100 ? 37.132 -6.826 -30.802 1.00 53.69 100 ARG A CA 1
ATOM 809 C C . ARG A 1 100 ? 38.552 -6.541 -31.284 1.00 53.69 100 ARG A C 1
ATOM 811 O O . ARG A 1 100 ? 38.890 -5.393 -31.556 1.00 53.69 100 ARG A O 1
ATOM 818 N N . ALA A 1 101 ? 39.384 -7.578 -31.364 1.00 51.97 101 ALA A N 1
ATOM 819 C CA . ALA A 1 101 ? 40.480 -7.534 -32.317 1.00 51.97 101 ALA A CA 1
ATOM 820 C C . ALA A 1 101 ? 39.850 -7.240 -33.694 1.00 51.97 101 ALA A C 1
ATOM 822 O O . ALA A 1 101 ? 38.814 -7.838 -34.024 1.00 51.97 101 ALA A O 1
ATOM 823 N N . PRO A 1 102 ? 40.384 -6.293 -34.483 1.00 57.91 102 PRO A N 1
ATOM 824 C CA . PRO A 1 102 ? 40.025 -6.251 -35.890 1.00 57.91 102 PRO A CA 1
ATOM 825 C C . PRO A 1 102 ? 40.320 -7.647 -36.455 1.00 57.91 102 PRO A C 1
ATOM 827 O O . PRO A 1 102 ? 41.310 -8.248 -36.033 1.00 57.91 102 PRO A O 1
ATOM 830 N N . PRO A 1 103 ? 39.477 -8.212 -37.337 1.00 57.44 103 PRO A N 1
ATOM 831 C CA . PRO A 1 103 ? 39.901 -9.384 -38.077 1.00 57.44 103 PRO A CA 1
ATOM 832 C C . PRO A 1 103 ? 41.166 -8.953 -38.813 1.00 57.44 103 PRO A C 1
ATOM 834 O O . PRO A 1 103 ? 41.096 -8.161 -39.752 1.00 57.44 103 PRO A O 1
ATOM 837 N N . GLU A 1 104 ? 42.326 -9.389 -38.320 1.00 49.16 104 GLU A N 1
ATOM 838 C CA . GLU A 1 104 ? 43.528 -9.419 -39.124 1.00 49.16 104 GLU A CA 1
ATOM 839 C C . GLU A 1 104 ? 43.105 -10.144 -40.386 1.00 49.16 104 GLU A C 1
ATOM 841 O O . GLU A 1 104 ? 42.701 -11.310 -40.356 1.00 49.16 104 GLU A O 1
ATOM 846 N N . THR A 1 105 ? 43.079 -9.382 -41.475 1.00 55.66 105 THR A N 1
ATOM 847 C CA . THR A 1 105 ? 43.020 -9.899 -42.823 1.00 55.66 105 THR A CA 1
ATOM 848 C C . THR A 1 105 ? 43.987 -11.065 -42.849 1.00 55.66 105 THR A C 1
ATOM 850 O O . THR A 1 105 ? 45.198 -10.858 -42.768 1.00 55.66 105 THR A O 1
ATOM 853 N N . LEU A 1 106 ? 43.451 -12.287 -42.900 1.00 54.81 106 LEU A N 1
ATOM 854 C CA . LEU A 1 106 ? 44.207 -13.454 -43.307 1.00 54.81 106 LEU A CA 1
ATOM 855 C C . LEU A 1 106 ? 44.751 -13.087 -44.681 1.00 54.81 106 LEU A C 1
ATOM 857 O O . LEU A 1 106 ? 44.037 -13.155 -45.682 1.00 54.81 106 LEU A O 1
ATOM 861 N N . ALA A 1 107 ? 45.983 -12.580 -44.690 1.00 55.25 107 ALA A N 1
ATOM 862 C CA . ALA A 1 107 ? 46.768 -12.373 -45.877 1.00 55.25 107 ALA A CA 1
ATOM 863 C C . ALA A 1 107 ? 46.890 -13.758 -46.498 1.00 55.25 107 ALA A C 1
ATOM 865 O O . ALA A 1 107 ? 47.624 -14.627 -46.030 1.00 55.25 107 ALA A O 1
ATOM 866 N N . LEU A 1 108 ? 46.025 -13.955 -47.485 1.00 55.56 108 LEU A N 1
ATOM 867 C CA . LEU A 1 108 ? 45.968 -15.067 -48.399 1.00 55.56 108 LEU A CA 1
ATOM 868 C C . LEU A 1 108 ? 47.394 -15.313 -48.903 1.00 55.56 108 LEU A C 1
ATOM 870 O O . LEU A 1 108 ? 47.921 -14.511 -49.662 1.00 55.56 108 LEU A O 1
ATOM 874 N N . PHE A 1 109 ? 48.000 -16.368 -48.363 1.00 53.56 109 PHE A N 1
ATOM 875 C CA . PHE A 1 109 ? 49.209 -17.080 -48.777 1.00 53.56 109 PHE A CA 1
ATOM 876 C C . PHE A 1 109 ? 50.275 -16.312 -49.588 1.00 53.56 109 PHE A C 1
ATOM 878 O O . PHE A 1 109 ? 50.040 -15.939 -50.737 1.00 53.56 109 PHE A O 1
ATOM 885 N N . PRO A 1 110 ? 51.522 -16.227 -49.086 1.00 57.16 110 PRO A N 1
ATOM 886 C CA . PRO A 1 110 ? 52.660 -15.890 -49.921 1.00 57.16 110 PRO A CA 1
ATOM 887 C C . PRO A 1 110 ? 53.084 -17.133 -50.723 1.00 57.16 110 PRO A C 1
ATOM 889 O O . PRO A 1 110 ? 53.622 -18.092 -50.173 1.00 57.16 110 PRO A O 1
ATOM 892 N N . GLY A 1 111 ? 52.867 -17.108 -52.035 1.00 46.38 111 GLY A N 1
ATOM 893 C CA . GLY A 1 111 ? 53.578 -17.944 -53.007 1.00 46.38 111 GLY A CA 1
ATOM 894 C C . GLY A 1 111 ? 53.856 -17.076 -54.235 1.00 46.38 111 GLY A C 1
ATOM 895 O O . GLY A 1 111 ? 52.920 -16.508 -54.784 1.00 46.38 111 GLY A O 1
ATOM 896 N N . LYS A 1 112 ? 55.110 -16.724 -54.557 1.00 44.25 112 LYS A N 1
ATOM 897 C CA . LYS A 1 112 ? 56.087 -17.560 -55.290 1.00 44.25 112 LYS A CA 1
ATOM 898 C C . LYS A 1 112 ? 55.447 -18.131 -56.568 1.00 44.25 112 LYS A C 1
ATOM 900 O O . LYS A 1 112 ? 54.483 -18.870 -56.465 1.00 44.25 112 LYS A O 1
ATOM 905 N N . ASP A 1 113 ? 55.873 -17.844 -57.793 1.00 42.44 113 ASP A N 1
ATOM 906 C CA . ASP A 1 113 ? 57.108 -17.268 -58.317 1.00 42.44 113 ASP A CA 1
ATOM 907 C C . ASP A 1 113 ? 56.846 -16.691 -59.726 1.00 42.44 113 ASP A C 1
ATOM 909 O O . ASP A 1 113 ? 55.856 -17.002 -60.388 1.00 42.44 113 ASP A O 1
ATOM 913 N N . SER A 1 114 ? 57.775 -15.849 -60.165 1.00 47.59 114 SER A N 1
ATOM 914 C CA . SER A 1 114 ? 57.979 -15.319 -61.513 1.00 47.59 114 SER A CA 1
ATOM 915 C C . SER A 1 114 ? 57.983 -16.373 -62.634 1.00 47.59 114 SER A C 1
ATOM 917 O O . SER A 1 114 ? 58.526 -17.459 -62.452 1.00 47.59 114 SER A O 1
ATOM 919 N N . GLY A 1 115 ? 57.571 -15.989 -63.852 1.00 41.56 115 GLY A N 1
ATOM 920 C CA . GLY A 1 115 ? 58.071 -16.633 -65.079 1.00 41.56 115 GLY A CA 1
ATOM 921 C C . GLY A 1 115 ? 57.156 -16.547 -66.309 1.00 41.56 115 GLY A C 1
ATOM 922 O O . GLY A 1 115 ? 56.011 -16.967 -66.210 1.00 41.56 115 GLY A O 1
ATOM 923 N N . PRO A 1 116 ? 57.626 -16.031 -67.464 1.00 55.72 116 PRO A N 1
ATOM 924 C CA . PRO A 1 116 ? 56.790 -15.630 -68.597 1.00 55.72 116 PRO A CA 1
ATOM 925 C C . PRO A 1 116 ? 56.543 -16.773 -69.590 1.00 55.72 116 PRO A C 1
ATOM 927 O O . PRO A 1 116 ? 57.350 -17.692 -69.717 1.00 55.72 116 PRO A O 1
ATOM 930 N N . THR A 1 117 ? 55.480 -16.682 -70.388 1.00 41.66 117 THR A N 1
ATOM 931 C CA . THR A 1 117 ? 55.393 -17.415 -71.659 1.00 41.66 117 THR A CA 1
ATOM 932 C C . THR A 1 117 ? 54.680 -16.548 -72.692 1.00 41.66 117 THR A C 1
ATOM 934 O O . THR A 1 117 ? 53.538 -16.138 -72.508 1.00 41.66 117 THR A O 1
ATOM 937 N N . ALA A 1 118 ? 55.436 -16.208 -73.734 1.00 46.03 118 ALA A N 1
ATOM 938 C CA . ALA A 1 118 ? 54.978 -15.618 -74.983 1.00 46.03 118 ALA A CA 1
ATOM 939 C C . ALA A 1 118 ? 54.290 -16.674 -75.875 1.00 46.03 118 ALA A C 1
ATOM 941 O O . ALA A 1 118 ? 54.376 -17.861 -75.574 1.00 46.03 118 ALA A O 1
ATOM 942 N N . LEU A 1 119 ? 53.747 -16.209 -77.011 1.00 39.47 119 LEU A N 1
ATOM 943 C CA . LEU A 1 119 ? 52.936 -16.886 -78.046 1.00 39.47 119 LEU A CA 1
ATOM 944 C C . LEU A 1 119 ? 51.430 -16.925 -77.712 1.00 39.47 119 LEU A C 1
ATOM 946 O O . LEU A 1 119 ? 51.046 -17.248 -76.601 1.00 39.47 119 LEU A O 1
ATOM 950 N N . ASP A 1 120 ? 50.503 -16.604 -78.610 1.00 54.16 120 ASP A N 1
ATOM 951 C CA . ASP A 1 120 ? 50.586 -16.542 -80.067 1.00 54.16 120 ASP A CA 1
ATOM 952 C C . ASP A 1 120 ? 49.497 -15.613 -80.636 1.00 54.16 120 ASP A C 1
ATOM 954 O O . ASP A 1 120 ? 48.641 -15.093 -79.921 1.00 54.16 120 ASP A O 1
ATOM 958 N N . GLN A 1 121 ? 49.595 -15.386 -81.937 1.00 53.16 121 GLN A N 1
ATOM 959 C CA . GLN A 1 121 ? 48.881 -14.424 -82.753 1.00 53.16 121 GLN A CA 1
ATOM 960 C C . GLN A 1 121 ? 47.488 -14.933 -83.175 1.00 53.16 121 GLN A C 1
ATOM 962 O O . GLN A 1 121 ? 47.111 -16.073 -82.921 1.00 53.16 121 GLN A O 1
ATOM 967 N N . GLN A 1 122 ? 46.812 -14.078 -83.960 1.00 47.16 122 GLN A N 1
ATOM 968 C CA . GLN A 1 122 ? 45.712 -14.351 -84.906 1.00 47.16 122 GLN A CA 1
ATOM 969 C C . GLN A 1 122 ? 44.289 -14.077 -84.357 1.00 47.16 122 GLN A C 1
ATOM 971 O O . GLN A 1 122 ? 43.865 -14.666 -83.377 1.00 47.16 122 GLN A O 1
ATOM 976 N N . GLY A 1 123 ? 43.454 -13.229 -84.966 1.00 41.78 123 GLY A N 1
ATOM 977 C CA . GLY A 1 123 ? 43.625 -12.439 -86.179 1.00 41.78 123 GLY A CA 1
ATOM 978 C C . GLY A 1 123 ? 42.361 -11.664 -86.579 1.00 41.78 123 GLY A C 1
ATOM 979 O O . GLY A 1 123 ? 41.292 -11.862 -86.012 1.00 41.78 123 GLY A O 1
ATOM 980 N N . ARG A 1 124 ? 42.559 -10.828 -87.608 1.00 42.56 124 ARG A N 1
ATOM 981 C CA . ARG A 1 124 ? 41.607 -10.297 -88.605 1.00 42.56 124 ARG A CA 1
ATOM 982 C C . ARG A 1 124 ? 40.293 -9.675 -88.111 1.00 42.56 124 ARG A C 1
ATOM 984 O O . ARG A 1 124 ? 39.365 -10.401 -87.772 1.00 42.56 124 ARG A O 1
ATOM 991 N N . GLN A 1 125 ? 40.153 -8.367 -88.341 1.00 50.12 125 GLN A N 1
ATOM 992 C CA . GLN A 1 125 ? 39.396 -7.844 -89.493 1.00 50.12 125 GLN A CA 1
ATOM 993 C C . GLN A 1 125 ? 40.125 -6.644 -90.097 1.00 50.12 125 GLN A C 1
ATOM 995 O O . GLN A 1 125 ? 40.854 -5.974 -89.333 1.00 50.12 125 GLN A O 1
#

Sequence (125 aa):
MSSYLPIVRQFLTERFSDAAVELEALCPQDAHHFVLRHARRGSRSRAQLTVTALRSFFRFLYRRGEITDEEQDVIDKILAHLHKKEQADPALPLLTPPSRAPPETLALFPGKDSGPTALDQQGRQ

pLDDT: mean 74.42, std 17.52, range [39.47, 93.06]

Nearest PDB structures (foldseek):
  1z19-assembly1_A-2  TM=7.416E-01  e=8.248E-01  Lambdavirus lambda
  2cpt-assembly1_A  TM=4.422E-01  e=7.401E-01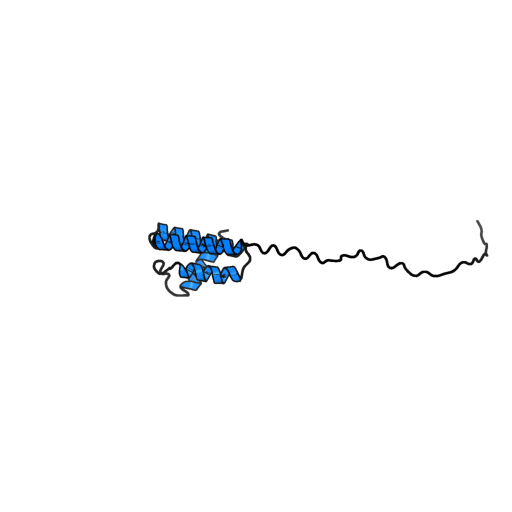  Homo sapiens
  2jqh-assembly1_A  TM=5.910E-01  e=7.194E+00  Homo sapiens
  7nsn-assembly2_B  TM=5.008E-01  e=4.925E+00  Neobacillus novalis

Foldseek 3Di:
DPPQVVLVVVLQCVVQVPHDRQLLPDALVSLLVSLVVVVVVDDLVNSLSNLVSVLVVVVVCVVVVSDDPVRNVSNVVSSVVSNVVSVPDPPVVPPPPPDPPPPPPPPPDDDDDDDDDDDDDDDDD

Radius of gyration: 34.2 Å; Cα contacts (8 Å, |Δi|>4): 62; chains: 1; bounding box: 72×28×103 Å

Organism: NCBI:txid2708301

Solvent-accessible surface area (backbone atoms only — not comparable to full-atom values): 8003 Å² total; per-residue (Å²): 130,78,80,41,60,64,52,54,50,50,50,50,39,73,74,36,54,92,50,80,85,58,67,68,77,64,51,52,65,57,57,52,52,51,48,56,62,50,38,76,75,48,57,73,71,56,30,51,49,47,44,53,35,49,53,58,49,52,56,48,36,39,77,72,66,46,46,52,72,69,49,51,51,51,36,52,51,51,45,53,50,56,54,51,65,73,61,62,72,78,76,65,73,78,76,64,74,84,76,80,66,73,82,72,75,77,75,78,71,97,71,88,80,89,84,89,80,84,86,83,85,87,80,87,132

Secondary structure (DSSP, 8-state):
--SSHHHHHHHHHHHHTTS---GGG--HHHHHHHHHHHHTTS-HHHHHHHHHHHHHHHHHHHHHTSS-HHHHHHHHHHHHHHHHHHH----------S---------------------------

Mean predicted aligned error: 15.15 Å

InterPro domains:
  IPR044068 Core-binding (CB) domain [PS51900] (1-62)